Protein 3NPP (pdb70)

CATH classification: 2.40.50.480

Nearest PDB structures (foldseek):
  3npp-assembly1_B  TM=9.638E-01  e=2.764E-13  Bacillus subtilis
  2k5q-assembly1_A  TM=7.455E-01  e=1.028E-04  Bacillus cereus ATCC 14579
  4bts-assembly1_A1  TM=5.620E-01  e=1.387E+00  Tetrahymena thermophila
  4v5o-assembly2_B1  TM=5.868E-01  e=2.404E+00  Tetrahymena thermophila
  3npp-assembly1_B  TM=1.012E+00  e=2.201E-15  Bacillus subtilis

Solvent-accessible surface area: 10353 Å² total

Foldseek 3Di:
DDDDDPKDKKKWKFFQADAWDDDPPQKTWDWTWTATLVGHIDTDIDIDSHGDDHGWMKIFMAIPNHTDDIDTDDLPPRPSRNVVHD/DDDDPDWDKFKWKFFQADWFDDDPDQKTWDWTWTATLQGDIDTDIDMDNHTDDHGWMKTFIDTHNDGDDIDTDDLPPRPNRVVVSD

B-factor: mean 38.84, std 13.61, range [18.8, 87.92]

Organism: Bacillus subtilis (strain 168) (NCBI:txid224308)

Sequence (172 aa):
GRFNPFIHQQDVYVQIDRRDGRHLSPGGTEYTLDGYNASGKKEEVTFFAGKELRKNAYLKVKAKGKYVETWEEVKFEDPDSVQSKLKGRFNPFIHQQDVYVQIDRDGRHLSPGGTEYTLDGYNASGKKEEVVTFFAGKELRKNAYLKVKAKGKYVETWEEVKFEDPDDSVQSKLK

Radius of gyration: 20.42 Å; Cα contacts (8 Å, |Δi|>4): 408; chains: 2; bounding box: 41×39×56 Å

Structure (mmCIF, N/CA/C/O backbone):
data_3NPP
#
_entry.id   3NPP
#
_cell.length_a   91.535
_cell.length_b   91.535
_cell.length_c   59.130
_cell.angle_alpha   90.000
_cell.angle_beta   90.000
_cell.angle_gamma   120.000
#
_symmetry.space_group_name_H-M   'P 3 2 1'
#
loop_
_entity.id
_entity.type
_entity.pdbx_description
1 polymer 'Pfam DUF1093 family protein'
2 non-polymer GLYCEROL
3 non-polymer 'SULFATE ION'
4 water water
#
loop_
_atom_site.group_PDB
_atom_site.id
_atom_site.type_symbol
_atom_site.label_atom_id
_atom_site.label_alt_id
_atom_site.label_comp_id
_atom_site.label_asym_id
_atom_site.label_entity_id
_atom_site.label_seq_id
_atom_site.pdbx_PDB_ins_code
_atom_site.Cartn_x
_atom_site.Cartn_y
_atom_site.Cartn_z
_atom_site.occupancy
_atom_site.B_iso_or_equiv
_atom_site.auth_seq_id
_atom_site.auth_comp_id
_atom_site.auth_asym_id
_atom_site.auth_atom_id
_atom_site.pdbx_PDB_model_num
ATOM 1 N N . GLY A 1 1 ? 62.738 12.850 13.001 1.00 46.20 0 GLY A N 1
ATOM 2 C CA . GLY A 1 1 ? 62.358 13.215 11.610 1.00 43.91 0 GLY A CA 1
ATOM 3 C C . GLY A 1 1 ? 62.854 14.615 11.282 1.00 41.64 0 GLY A C 1
ATOM 4 O O . GLY A 1 1 ? 63.222 15.371 12.184 1.00 42.10 0 GLY A O 1
ATOM 5 N N . ARG A 1 2 ? 62.861 14.949 9.991 1.00 40.33 30 ARG A N 1
ATOM 6 C CA . ARG A 1 2 ? 63.309 16.263 9.501 1.00 38.53 30 ARG A CA 1
ATOM 7 C C . ARG A 1 2 ? 62.221 16.865 8.675 1.00 35.11 30 ARG A C 1
ATOM 8 O O . ARG A 1 2 ? 61.693 16.203 7.773 1.00 35.83 30 ARG A O 1
ATOM 13 N N . PHE A 1 3 ? 61.902 18.131 8.940 1.00 32.91 31 PHE A N 1
ATOM 14 C CA . PHE A 1 3 ? 60.819 18.824 8.240 1.00 30.41 31 PHE A CA 1
ATOM 15 C C . PHE A 1 3 ? 61.324 20.096 7.605 1.00 28.51 31 PHE A C 1
ATOM 16 O O . PHE A 1 3 ? 62.148 20.763 8.186 1.00 28.04 31 PHE A O 1
ATOM 24 N N . ASN A 1 4 ? 60.802 20.409 6.397 1.00 27.12 32 ASN A N 1
ATOM 25 C CA . ASN A 1 4 ? 61.252 21.546 5.589 1.00 26.42 32 ASN A CA 1
ATOM 26 C C . ASN A 1 4 ? 60.065 22.402 5.052 1.00 24.77 32 ASN A C 1
ATOM 27 O O . ASN A 1 4 ? 58.921 21.924 4.989 1.00 24.51 32 ASN A O 1
ATOM 32 N N . PRO A 1 5 ? 60.327 23.663 4.683 1.00 23.52 33 PRO A N 1
ATOM 33 C CA . PRO A 1 5 ? 59.287 24.513 4.143 1.00 22.68 33 PRO A CA 1
ATOM 34 C C . PRO A 1 5 ? 59.283 24.591 2.595 1.00 21.92 33 PRO A C 1
ATOM 35 O O . PRO A 1 5 ? 58.690 25.534 2.052 1.00 21.73 33 PRO A O 1
ATOM 39 N N . PHE A 1 6 ? 59.890 23.621 1.891 1.00 22.38 34 PHE A N 1
ATOM 40 C CA . PHE A 1 6 ? 60.107 23.750 0.414 1.00 22.53 34 PHE A CA 1
ATOM 41 C C . PHE A 1 6 ? 58.969 23.025 -0.294 1.00 22.54 34 PHE A C 1
ATOM 42 O O . PHE A 1 6 ? 59.093 21.867 -0.673 1.00 23.68 34 PHE A O 1
ATOM 50 N N . ILE A 1 7 ? 57.826 23.709 -0.403 1.00 22.14 35 ILE A N 1
ATOM 51 C CA . ILE A 1 7 ? 56.543 23.063 -0.773 1.00 21.60 35 ILE A CA 1
ATOM 52 C C . ILE A 1 7 ? 56.417 22.897 -2.301 1.00 21.32 35 ILE A C 1
ATOM 53 O O . ILE A 1 7 ? 56.381 23.869 -3.032 1.00 21.22 35 ILE A O 1
ATOM 58 N N . HIS A 1 8 ? 56.318 21.647 -2.750 1.00 21.08 36 HIS A N 1
ATOM 59 C CA . HIS A 1 8 ? 56.264 21.286 -4.156 1.00 21.30 36 HIS A CA 1
ATOM 60 C C . HIS A 1 8 ? 54.813 20.926 -4.478 1.00 20.87 36 HIS A C 1
ATOM 61 O O . HIS A 1 8 ? 54.303 19.960 -3.973 1.00 21.29 36 HIS A O 1
ATOM 68 N N . GLN A 1 9 ? 54.170 21.709 -5.325 1.00 21.67 37 GLN A N 1
ATOM 69 C CA . GLN A 1 9 ? 52.797 21.423 -5.757 1.00 21.46 37 GLN A CA 1
ATOM 70 C C . GLN A 1 9 ? 52.850 20.562 -7.018 1.00 22.29 37 GLN A C 1
ATOM 71 O O . GLN A 1 9 ? 53.627 20.844 -7.929 1.00 22.13 37 GLN A O 1
ATOM 77 N N . GLN A 1 10 ? 51.971 19.571 -7.095 1.00 22.33 38 GLN A N 1
ATOM 78 C CA . GLN A 1 10 ? 51.741 18.846 -8.350 1.00 23.67 38 GLN A CA 1
ATOM 79 C C . GLN A 1 10 ? 50.266 18.756 -8.625 1.00 22.93 38 GLN A C 1
ATOM 80 O O . GLN A 1 10 ? 49.476 18.902 -7.734 1.00 22.79 38 GLN A O 1
ATOM 86 N N . ASP A 1 11 ? 49.911 18.678 -9.894 1.00 23.52 39 ASP A N 1
ATOM 87 C CA . ASP A 1 11 ? 48.512 18.534 -10.325 1.00 23.08 39 ASP A CA 1
ATOM 88 C C . ASP A 1 11 ? 48.472 17.337 -11.209 1.00 22.90 39 ASP A C 1
ATOM 89 O O . ASP A 1 11 ? 49.147 17.326 -12.232 1.00 24.22 39 ASP A O 1
ATOM 94 N N . VAL A 1 12 ? 47.675 16.335 -10.829 1.00 21.76 40 VAL A N 1
ATOM 95 C CA . VAL A 1 12 ? 47.636 15.073 -11.537 1.00 21.86 40 VAL A CA 1
ATOM 96 C C . VAL A 1 12 ? 46.314 15.003 -12.306 1.00 21.51 40 VAL A C 1
ATOM 97 O O . VAL A 1 12 ? 45.249 15.119 -11.727 1.00 22.05 40 VAL A O 1
ATOM 101 N N . TYR A 1 13 ? 46.401 14.826 -13.606 1.00 22.85 41 TYR A N 1
ATOM 102 C CA . TYR A 1 13 ? 45.241 14.779 -14.495 1.00 22.57 41 TYR A CA 1
ATOM 103 C C . TYR A 1 13 ? 44.858 13.318 -14.752 1.00 23.58 41 TYR A C 1
ATOM 104 O O . TYR A 1 13 ? 45.730 12.478 -15.024 1.00 23.60 41 TYR A O 1
ATOM 113 N N . VAL A 1 14 ? 43.571 13.021 -14.622 1.00 23.07 42 VAL A N 1
ATOM 114 C CA . VAL A 1 14 ? 43.050 11.662 -14.741 1.00 24.11 42 VAL A CA 1
ATOM 115 C C . VAL A 1 14 ? 41.751 11.664 -15.532 1.00 24.77 42 VAL A C 1
ATOM 116 O O . VAL A 1 14 ? 41.081 12.722 -15.656 1.00 23.02 42 VAL A O 1
ATOM 120 N N . GLN A 1 15 ? 41.399 10.495 -16.069 1.00 25.50 43 GLN A N 1
ATOM 121 C CA . GLN A 1 15 ? 40.055 10.256 -16.561 1.00 26.92 43 GLN A CA 1
ATOM 122 C C . GLN A 1 15 ? 39.382 9.252 -15.655 1.00 26.88 43 GLN A C 1
ATOM 123 O O . GLN A 1 15 ? 39.995 8.255 -15.281 1.00 27.89 43 GLN A O 1
ATOM 129 N N . ILE A 1 16 ? 38.098 9.463 -15.366 1.00 27.98 44 ILE A N 1
ATOM 130 C CA . ILE A 1 16 ? 37.328 8.538 -14.536 1.00 29.40 44 ILE A CA 1
ATOM 131 C C . ILE A 1 16 ? 36.955 7.330 -15.428 1.00 32.54 44 ILE A C 1
ATOM 132 O O . ILE A 1 16 ? 35.850 7.257 -15.994 1.00 33.38 44 ILE A O 1
ATOM 137 N N . ASP A 1 17 ? 37.942 6.440 -15.598 1.00 33.85 45 ASP A N 1
ATOM 138 C CA . ASP A 1 17 ? 37.853 5.280 -16.468 1.00 36.34 45 ASP A CA 1
ATOM 139 C C . ASP A 1 17 ? 37.865 3.938 -15.713 1.00 37.90 45 ASP A C 1
ATOM 140 O O . ASP A 1 17 ? 38.046 2.887 -16.340 1.00 39.79 45 ASP A O 1
ATOM 145 N N . ARG A 1 18 ? 37.662 3.995 -14.395 1.00 37.25 46 ARG A N 1
ATOM 146 C CA A ARG A 1 18 ? 37.539 2.825 -13.535 0.50 39.04 46 ARG A CA 1
ATOM 147 C CA B ARG A 1 18 ? 37.530 2.824 -13.552 0.50 38.98 46 ARG A CA 1
ATOM 148 C C . ARG A 1 18 ? 36.363 3.080 -12.584 1.00 38.58 46 ARG A C 1
ATOM 149 O O . ARG A 1 18 ? 36.012 4.252 -12.294 1.00 36.91 46 ARG A O 1
ATOM 164 N N . ASP A 1 19 ? 35.753 2.003 -12.100 1.00 36.67 47 ASP A N 1
ATOM 165 C CA . ASP A 1 19 ? 34.766 2.100 -11.041 1.00 35.57 47 ASP A CA 1
ATOM 166 C C . ASP A 1 19 ? 35.401 2.679 -9.789 1.00 32.87 47 ASP A C 1
ATOM 167 O O . ASP A 1 19 ? 36.544 2.391 -9.468 1.00 32.04 47 ASP A O 1
ATOM 172 N N . GLY A 1 20 ? 34.628 3.484 -9.085 1.00 30.81 48 GLY A N 1
ATOM 173 C CA . GLY A 1 20 ? 34.969 3.897 -7.769 1.00 29.02 48 GLY A CA 1
ATOM 174 C C . GLY A 1 20 ? 34.635 2.805 -6.784 1.00 28.15 48 GLY A C 1
ATOM 175 O O . GLY A 1 20 ? 34.092 1.747 -7.146 1.00 28.27 48 GLY A O 1
ATOM 176 N N . ARG A 1 21 ? 34.948 3.084 -5.537 1.00 26.36 49 ARG A N 1
ATOM 177 C CA . ARG A 1 21 ? 34.568 2.243 -4.424 1.00 26.46 49 ARG A CA 1
ATOM 178 C C . ARG A 1 21 ? 34.009 3.131 -3.334 1.00 25.52 49 ARG A C 1
ATOM 179 O O . ARG A 1 21 ? 34.632 4.089 -2.969 1.00 24.09 49 ARG A O 1
ATOM 187 N N . HIS A 1 22 ? 32.821 2.788 -2.839 1.00 26.50 50 HIS A N 1
ATOM 188 C CA . HIS A 1 22 ? 32.175 3.525 -1.776 1.00 26.73 50 HIS A CA 1
ATOM 189 C C . HIS A 1 22 ? 33.034 3.547 -0.493 1.00 26.71 50 HIS A C 1
ATOM 190 O O . HIS A 1 22 ? 33.722 2.586 -0.173 1.00 27.03 50 HIS A O 1
ATOM 197 N N . LEU A 1 23 ? 33.014 4.678 0.187 1.00 27.43 51 LEU A N 1
ATOM 198 C CA . LEU A 1 23 ? 33.596 4.826 1.512 1.00 28.11 51 LEU A CA 1
ATOM 199 C C . LEU A 1 23 ? 32.585 5.560 2.377 1.00 28.14 51 LEU A C 1
ATOM 200 O O . LEU A 1 23 ? 32.417 6.783 2.245 1.00 28.19 51 LEU A O 1
ATOM 205 N N . SER A 1 24 ? 31.952 4.828 3.276 1.00 29.40 52 SER A N 1
ATOM 206 C CA . SER A 1 24 ? 30.994 5.401 4.196 1.00 30.75 52 SER A CA 1
ATOM 207 C C . SER A 1 24 ? 31.734 6.275 5.210 1.00 30.83 52 SER A C 1
ATOM 208 O O . SER A 1 24 ? 32.872 5.940 5.587 1.00 30.32 52 SER A O 1
ATOM 211 N N . PRO A 1 25 ? 31.143 7.436 5.602 1.00 32.31 53 PRO A N 1
ATOM 212 C CA . PRO A 1 25 ? 29.876 8.044 5.148 1.00 32.44 53 PRO A CA 1
ATOM 213 C C . PRO A 1 25 ? 30.043 8.936 3.911 1.00 31.38 53 PRO A C 1
ATOM 214 O O . PRO A 1 25 ? 30.891 9.788 3.900 1.00 31.70 53 PRO A O 1
ATOM 218 N N . GLY A 1 26 ? 29.261 8.684 2.860 1.00 31.19 54 GLY A N 1
ATOM 219 C CA . GLY A 1 26 ? 29.091 9.612 1.751 1.00 29.55 54 GLY A CA 1
ATOM 220 C C . GLY A 1 26 ? 30.256 9.819 0.800 1.00 28.63 54 GLY A C 1
ATOM 221 O O . GLY A 1 26 ? 30.256 10.790 0.060 1.00 28.80 54 GLY A O 1
ATOM 222 N N . GLY A 1 27 ? 31.248 8.923 0.816 1.00 27.86 55 GLY A N 1
ATOM 223 C CA . GLY A 1 27 ? 32.457 9.074 -0.009 1.00 26.26 55 GLY A CA 1
ATOM 224 C C . GLY A 1 27 ? 32.528 8.082 -1.155 1.00 25.94 55 GLY A C 1
ATOM 225 O O . GLY A 1 27 ? 31.943 6.981 -1.089 1.00 27.46 55 GLY A O 1
ATOM 226 N N . THR A 1 28 ? 33.279 8.447 -2.178 1.00 24.81 56 THR A N 1
ATOM 227 C CA . THR A 1 28 ? 33.618 7.555 -3.282 1.00 24.63 56 THR A CA 1
ATOM 228 C C . THR A 1 28 ? 35.129 7.679 -3.511 1.00 23.55 56 THR A C 1
ATOM 229 O O . THR A 1 28 ? 35.631 8.769 -3.720 1.00 23.24 56 THR A O 1
ATOM 233 N N . GLU A 1 29 ? 35.835 6.554 -3.428 1.00 22.95 57 GLU A N 1
ATOM 234 C CA . GLU A 1 29 ? 37.266 6.485 -3.646 1.00 22.55 57 GLU A CA 1
ATOM 235 C C . GLU A 1 29 ? 37.567 6.129 -5.110 1.00 22.98 57 GLU A C 1
ATOM 236 O O . GLU A 1 29 ? 36.880 5.293 -5.671 1.00 23.15 57 GLU A O 1
ATOM 242 N N . TYR A 1 30 ? 38.598 6.746 -5.697 1.00 22.47 58 TYR A N 1
ATOM 243 C CA . TYR A 1 30 ? 39.120 6.363 -7.020 1.00 23.69 58 TYR A CA 1
ATOM 244 C C . TYR A 1 30 ? 40.612 6.205 -6.889 1.00 23.66 58 TYR A C 1
ATOM 245 O O . TYR A 1 30 ? 41.233 7.002 -6.205 1.00 23.33 58 TYR A O 1
ATOM 254 N N . THR A 1 31 ? 41.170 5.153 -7.480 1.00 24.39 59 THR A N 1
ATOM 255 C CA . THR A 1 31 ? 42.623 5.005 -7.638 1.00 24.93 59 THR A CA 1
ATOM 256 C C . THR A 1 31 ? 42.890 4.850 -9.120 1.00 26.23 59 THR A C 1
ATOM 257 O O . THR A 1 31 ? 42.540 3.829 -9.702 1.00 26.31 59 THR A O 1
ATOM 261 N N . LEU A 1 32 ? 43.487 5.873 -9.727 1.00 26.85 60 LEU A N 1
ATOM 262 C CA . LEU A 1 32 ? 43.586 5.979 -11.162 1.00 28.33 60 LEU A CA 1
ATOM 263 C C . LEU A 1 32 ? 45.013 6.318 -11.557 1.00 29.89 60 LEU A C 1
ATOM 264 O O . LEU A 1 32 ? 45.729 6.957 -10.787 1.00 28.30 60 LEU A O 1
ATOM 269 N N . ASP A 1 33 ? 45.414 5.896 -12.771 1.00 31.68 61 ASP A N 1
ATOM 270 C CA . ASP A 1 33 ? 46.662 6.346 -13.363 1.00 33.25 61 ASP A CA 1
ATOM 271 C C . ASP A 1 33 ? 46.437 7.674 -14.007 1.00 32.45 61 ASP A C 1
ATOM 272 O O . ASP A 1 33 ? 45.404 7.891 -14.622 1.00 34.55 61 ASP A O 1
ATOM 277 N N . GLY A 1 34 ? 47.419 8.553 -13.905 1.00 31.52 62 GLY A N 1
ATOM 278 C CA . GLY A 1 34 ? 47.293 9.913 -14.428 1.00 31.04 62 GLY A CA 1
ATOM 279 C C . GLY A 1 34 ? 48.624 10.492 -14.808 1.00 30.16 62 GLY A C 1
ATOM 280 O O . GLY A 1 34 ? 49.619 9.777 -14.847 1.00 30.59 62 GLY A O 1
ATOM 281 N N . TYR A 1 35 ? 48.630 11.775 -15.142 1.00 28.23 63 TYR A N 1
ATOM 282 C CA . TYR A 1 35 ? 49.840 12.453 -15.563 1.00 28.74 63 TYR A CA 1
ATOM 283 C C . TYR A 1 35 ? 49.917 13.783 -14.865 1.00 27.98 63 TYR A C 1
ATOM 284 O O . TYR A 1 35 ? 48.894 14.472 -14.744 1.00 27.27 63 TYR A O 1
ATOM 293 N N . ASN A 1 36 ? 51.109 14.164 -14.396 1.00 27.54 64 ASN A N 1
ATOM 294 C CA . ASN A 1 36 ? 51.273 15.485 -13.792 1.00 26.90 64 ASN A CA 1
ATOM 295 C C . ASN A 1 36 ? 51.408 16.548 -14.874 1.00 26.83 64 ASN A C 1
ATOM 296 O O . ASN A 1 36 ? 51.276 16.215 -16.080 1.00 27.35 64 ASN A O 1
ATOM 301 N N . ALA A 1 37 ? 51.637 17.805 -14.479 1.00 26.11 65 ALA A N 1
ATOM 302 C CA . ALA A 1 37 ? 51.668 18.936 -15.423 1.00 27.17 65 ALA A CA 1
ATOM 303 C C . ALA A 1 37 ? 52.813 18.851 -16.414 1.00 29.22 65 ALA A C 1
ATOM 304 O O . ALA A 1 37 ? 52.698 19.372 -17.498 1.00 29.34 65 ALA A O 1
ATOM 306 N N . SER A 1 38 ? 53.921 18.206 -16.018 1.00 30.69 66 SER A N 1
ATOM 307 C CA . SER A 1 38 ? 55.033 17.929 -16.923 1.00 32.45 66 SER A CA 1
ATOM 308 C C . SER A 1 38 ? 54.914 16.572 -17.642 1.00 33.51 66 SER A C 1
ATOM 309 O O . SER A 1 38 ? 55.858 16.136 -18.250 1.00 34.84 66 SER A O 1
ATOM 312 N N . GLY A 1 39 ? 53.727 15.944 -17.630 1.00 33.25 67 GLY A N 1
ATOM 313 C CA . GLY A 1 39 ? 53.501 14.689 -18.347 1.00 33.80 67 GLY A CA 1
ATOM 314 C C . GLY A 1 39 ? 54.091 13.426 -17.731 1.00 34.39 67 GLY A C 1
ATOM 315 O O . GLY A 1 39 ? 54.136 12.399 -18.387 1.00 34.85 67 GLY A O 1
ATOM 316 N N . LYS A 1 40 ? 54.531 13.479 -16.477 1.00 33.77 68 LYS A N 1
ATOM 317 C CA . LYS A 1 40 ? 55.082 12.298 -15.820 1.00 34.90 68 LYS A CA 1
ATOM 318 C C . LYS A 1 40 ? 53.936 11.393 -15.369 1.00 33.76 68 LYS A C 1
ATOM 319 O O . LYS A 1 40 ? 52.964 11.882 -14.831 1.00 33.08 68 LYS A O 1
ATOM 325 N N . LYS A 1 41 ? 54.063 10.087 -15.565 1.00 34.35 69 LYS A N 1
ATOM 326 C CA . LYS A 1 41 ? 53.022 9.119 -15.134 1.00 34.42 69 LYS A CA 1
ATOM 327 C C . LYS A 1 41 ? 52.958 9.023 -13.599 1.00 32.39 69 LYS A C 1
ATOM 328 O O . LYS A 1 41 ? 54.000 9.017 -12.934 1.00 31.76 69 LYS A O 1
ATOM 334 N N . GLU A 1 42 ? 51.729 8.996 -13.061 1.00 30.88 70 GLU A N 1
ATOM 335 C CA . GLU A 1 42 ? 51.461 8.963 -11.604 1.00 30.14 70 GLU A CA 1
ATOM 336 C C . GLU A 1 42 ? 50.301 8.020 -11.281 1.00 30.13 70 GLU A C 1
ATOM 337 O O . GLU A 1 42 ? 49.470 7.766 -12.120 1.00 31.63 70 GLU A O 1
ATOM 343 N N . GLU A 1 43 ? 50.231 7.557 -10.050 1.00 30.69 71 GLU A N 1
ATOM 344 C CA . GLU A 1 43 ? 49.038 6.891 -9.524 1.00 30.44 71 GLU A CA 1
ATOM 345 C C . GLU A 1 43 ? 48.501 7.777 -8.441 1.00 27.97 71 GLU A C 1
ATOM 346 O O . GLU A 1 43 ? 49.246 8.203 -7.580 1.00 27.86 71 GLU A O 1
ATOM 352 N N . VAL A 1 44 ? 47.203 8.059 -8.479 1.00 26.25 72 VAL A N 1
ATOM 353 C CA . VAL A 1 44 ? 46.587 8.921 -7.489 1.00 25.37 72 VAL A CA 1
ATOM 354 C C . VAL A 1 44 ? 45.351 8.225 -6.890 1.00 25.46 72 VAL A C 1
ATOM 355 O O . VAL A 1 44 ? 44.542 7.673 -7.618 1.00 26.04 72 VAL A O 1
ATOM 359 N N . THR A 1 45 ? 45.273 8.219 -5.566 1.00 24.39 73 THR A N 1
ATOM 360 C CA . THR A 1 45 ? 44.112 7.824 -4.806 1.00 23.94 73 THR A CA 1
ATOM 361 C C . THR A 1 45 ? 43.498 9.082 -4.213 1.00 23.03 73 THR A C 1
ATOM 362 O O . THR A 1 45 ? 44.185 9.835 -3.563 1.00 23.92 73 THR A O 1
ATOM 366 N N . PHE A 1 46 ? 42.212 9.298 -4.453 1.00 21.50 74 PHE A N 1
ATOM 367 C CA . PHE A 1 46 ? 41.520 10.443 -3.959 1.00 20.95 74 PHE A CA 1
ATOM 368 C C . PHE A 1 46 ? 40.054 10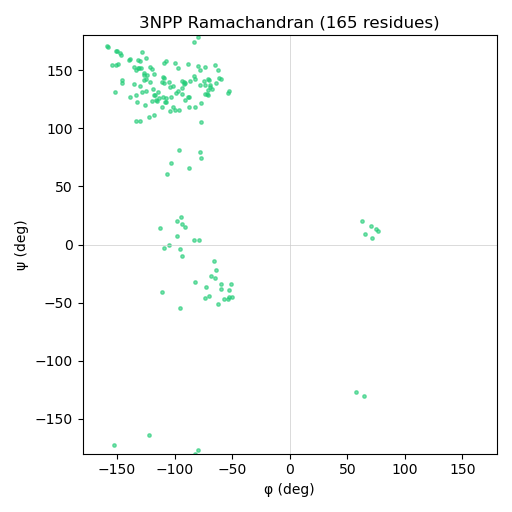.100 -3.718 1.00 21.91 74 PHE A C 1
ATOM 369 O O . PHE A 1 46 ? 39.559 9.048 -4.185 1.00 21.61 74 PHE A O 1
ATOM 377 N N . PHE A 1 47 ? 39.365 10.981 -2.998 1.00 21.99 75 PHE A N 1
ATOM 378 C CA . PHE A 1 47 ? 37.965 10.753 -2.605 1.00 23.16 75 PHE A CA 1
ATOM 379 C C . PHE A 1 47 ? 37.112 11.934 -3.036 1.00 23.39 75 PHE A C 1
ATOM 380 O O . PHE A 1 47 ? 37.565 13.067 -2.964 1.00 23.38 75 PHE A O 1
ATOM 388 N N . ALA A 1 48 ? 35.889 11.670 -3.490 1.00 23.32 76 ALA A N 1
ATOM 389 C CA . ALA A 1 48 ? 34.914 12.724 -3.752 1.00 23.72 76 ALA A CA 1
ATOM 390 C C . ALA A 1 48 ? 33.691 12.468 -2.894 1.00 24.71 76 ALA A C 1
ATOM 391 O O . ALA A 1 48 ? 33.395 11.326 -2.553 1.00 26.58 76 ALA A O 1
ATOM 393 N N . GLY A 1 49 ? 32.968 13.532 -2.555 1.00 25.71 77 GLY A N 1
ATOM 394 C CA . GLY A 1 49 ? 31.719 13.444 -1.794 1.00 26.23 77 GLY A CA 1
ATOM 395 C C . GLY A 1 49 ? 30.500 13.028 -2.593 1.00 28.56 77 GLY A C 1
ATOM 396 O O . GLY A 1 49 ? 29.386 13.053 -2.053 1.00 28.03 77 GLY A O 1
ATOM 397 N N . LYS A 1 50 ? 30.693 12.703 -3.897 1.00 29.39 78 LYS A N 1
ATOM 398 C CA . LYS A 1 50 ? 29.677 12.085 -4.730 1.00 31.60 78 LYS A CA 1
ATOM 399 C C . LYS A 1 50 ? 30.356 11.166 -5.751 1.00 31.70 78 LYS A C 1
ATOM 400 O O . LYS A 1 50 ? 31.592 11.251 -5.962 1.00 30.56 78 LYS A O 1
ATOM 406 N N . GLU A 1 51 ? 29.558 10.289 -6.374 1.00 32.23 79 GLU A N 1
ATOM 407 C CA . GLU A 1 51 ? 30.039 9.474 -7.488 1.00 33.10 79 GLU A CA 1
ATOM 408 C C . GLU A 1 51 ? 30.186 10.343 -8.713 1.00 32.22 79 GLU A C 1
ATOM 409 O O . GLU A 1 51 ? 29.276 11.059 -9.061 1.00 32.70 79 GLU A O 1
ATOM 415 N N . LEU A 1 52 ? 31.348 10.272 -9.342 1.00 31.41 80 LEU A N 1
ATOM 416 C CA . LEU A 1 52 ? 31.694 11.117 -10.457 1.00 31.10 80 LEU A CA 1
ATOM 417 C C . LEU A 1 52 ? 31.233 10.461 -11.764 1.00 32.17 80 LEU A C 1
ATOM 418 O O . LEU A 1 52 ? 31.107 9.235 -11.855 1.00 32.50 80 LEU A O 1
ATOM 423 N N . ARG A 1 53 ? 31.018 11.294 -12.772 1.00 32.70 81 ARG A N 1
ATOM 424 C CA . ARG A 1 53 ? 30.480 10.852 -14.065 1.00 34.65 81 ARG A CA 1
ATOM 425 C C . ARG A 1 53 ? 31.561 10.059 -14.799 1.00 34.11 81 ARG A C 1
ATOM 426 O O . ARG A 1 53 ? 32.705 10.488 -14.857 1.00 32.04 81 ARG A O 1
ATOM 430 N N . LYS A 1 54 ? 31.203 8.867 -15.283 1.00 36.01 82 LYS A N 1
ATOM 431 C CA . LYS A 1 54 ? 32.115 8.021 -16.092 1.00 36.79 82 LYS A CA 1
ATOM 432 C C . LYS A 1 54 ? 32.714 8.811 -17.293 1.00 35.63 82 LYS A C 1
ATOM 433 O O . LYS A 1 54 ? 32.011 9.569 -17.946 1.00 36.00 82 LYS A O 1
ATOM 436 N N . ASN A 1 55 ? 34.026 8.704 -17.469 1.00 33.74 83 ASN A N 1
ATOM 437 C CA . ASN A 1 55 ? 34.784 9.415 -18.507 1.00 33.61 83 ASN A CA 1
ATOM 438 C C . ASN A 1 55 ? 34.984 10.933 -18.354 1.00 31.55 83 ASN A C 1
ATOM 439 O O . ASN A 1 55 ? 35.619 11.539 -19.203 1.00 31.36 83 ASN A O 1
ATOM 444 N N . ALA A 1 56 ? 34.560 11.513 -17.235 1.00 29.25 84 ALA A N 1
ATOM 445 C CA . ALA A 1 56 ? 34.950 12.877 -16.877 1.00 28.23 84 ALA A CA 1
ATOM 446 C C . ALA A 1 56 ? 36.477 12.969 -16.689 1.00 27.38 84 ALA A C 1
ATOM 447 O O . ALA A 1 56 ? 37.139 11.968 -16.355 1.00 26.07 84 ALA A O 1
ATOM 449 N N . TYR A 1 57 ? 37.036 14.154 -16.971 1.00 26.73 85 TYR A N 1
ATOM 450 C CA . TYR A 1 57 ? 38.445 14.423 -16.697 1.00 25.30 85 TYR A CA 1
ATOM 451 C C . TYR A 1 57 ? 38.580 15.255 -15.415 1.00 23.89 85 TYR A C 1
ATOM 452 O O . TYR A 1 57 ? 37.813 16.233 -15.193 1.00 22.24 85 TYR A O 1
ATOM 461 N N . LEU A 1 58 ? 39.541 14.876 -14.581 1.00 23.26 86 LEU A N 1
ATOM 462 C CA . LEU A 1 58 ? 39.730 15.492 -13.270 1.00 23.50 86 LEU A CA 1
ATOM 463 C C . LEU A 1 58 ? 41.169 15.967 -13.132 1.00 23.12 86 LEU A C 1
ATOM 464 O O . LEU A 1 58 ? 42.081 15.341 -13.683 1.00 22.65 86 LEU A O 1
ATOM 469 N N . LYS A 1 59 ? 41.341 17.085 -12.428 1.00 21.93 87 LYS A N 1
ATOM 470 C CA . LYS A 1 59 ? 42.627 17.557 -11.947 1.00 22.61 87 LYS A CA 1
ATOM 471 C C . LYS A 1 59 ? 42.654 17.351 -10.396 1.00 21.79 87 LYS A C 1
ATOM 472 O O . LYS A 1 59 ? 41.817 17.899 -9.685 1.00 20.48 87 LYS A O 1
ATOM 478 N N . VAL A 1 60 ? 43.638 16.598 -9.901 1.00 21.78 88 VAL A N 1
ATOM 479 C CA . VAL A 1 60 ? 43.813 16.359 -8.464 1.00 21.84 88 VAL A CA 1
ATOM 480 C C . VAL A 1 60 ? 45.081 17.084 -8.014 1.00 22.07 88 VAL A C 1
ATOM 481 O O . VAL A 1 60 ? 46.177 16.753 -8.471 1.00 22.90 88 VAL A O 1
ATOM 485 N N . LYS A 1 61 ? 44.931 18.050 -7.101 1.00 21.72 89 LYS A N 1
ATOM 486 C CA . LYS A 1 61 ? 46.036 18.901 -6.670 1.00 20.99 89 LYS A CA 1
ATOM 487 C C . LYS A 1 61 ? 46.663 18.285 -5.432 1.00 21.43 89 LYS A C 1
ATOM 488 O O . LYS A 1 61 ? 45.940 17.874 -4.497 1.00 21.06 89 LYS A O 1
ATOM 494 N N . ALA A 1 62 ? 47.998 18.230 -5.424 1.00 21.24 90 ALA A N 1
ATOM 495 C CA . ALA A 1 62 ? 48.758 17.639 -4.361 1.00 21.85 90 ALA A CA 1
ATOM 496 C C . AL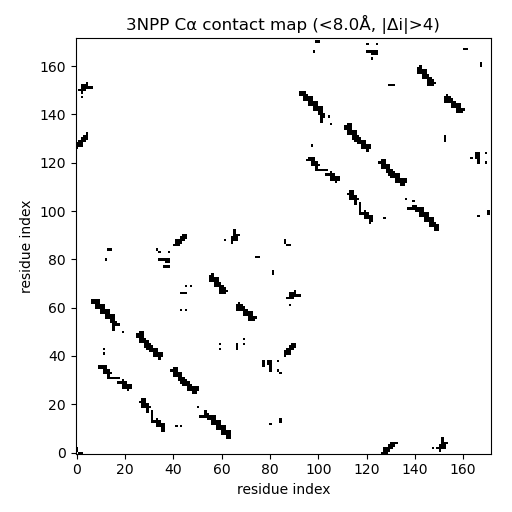A A 1 62 ? 49.824 18.600 -3.913 1.00 22.42 90 ALA A C 1
ATOM 497 O O . ALA A 1 62 ? 50.265 19.461 -4.679 1.00 21.71 90 ALA A O 1
ATOM 499 N N . LYS A 1 63 ? 50.194 18.488 -2.645 1.00 23.20 91 LYS A N 1
ATOM 500 C CA . LYS A 1 63 ? 51.384 19.143 -2.076 1.00 24.22 91 LYS A CA 1
ATOM 501 C C . LYS A 1 63 ? 52.252 18.022 -1.579 1.00 24.04 91 LYS A C 1
ATOM 502 O O . LYS A 1 63 ? 51.792 17.208 -0.765 1.00 24.94 91 LYS A O 1
ATOM 508 N N . GLY A 1 64 ? 53.487 17.962 -2.047 1.00 24.71 92 GLY A N 1
ATOM 509 C CA . GLY A 1 64 ? 54.326 16.775 -1.859 1.00 26.45 92 GLY A CA 1
ATOM 510 C C . GLY A 1 64 ? 53.595 15.571 -2.454 1.00 26.85 92 GLY A C 1
ATOM 511 O O . GLY A 1 64 ? 53.102 15.645 -3.592 1.00 26.83 92 GLY A O 1
ATOM 512 N N . LYS A 1 65 ? 53.436 14.517 -1.655 1.00 27.55 93 LYS A N 1
ATOM 513 C CA . LYS A 1 65 ? 52.677 13.333 -2.068 1.00 28.95 93 LYS A CA 1
ATOM 514 C C . LYS A 1 65 ? 51.224 13.312 -1.559 1.00 28.10 93 LYS A C 1
ATOM 515 O O . LYS A 1 65 ? 50.514 12.328 -1.806 1.00 28.54 93 LYS A O 1
ATOM 518 N N . TYR A 1 66 ? 50.765 14.416 -0.949 1.00 27.01 94 TYR A N 1
ATOM 519 C CA . TYR A 1 66 ? 49.465 14.484 -0.279 1.00 27.03 94 TYR A CA 1
ATOM 520 C C . TYR A 1 66 ? 48.461 15.199 -1.191 1.00 25.49 94 TYR A C 1
ATOM 521 O O . TYR A 1 66 ? 48.629 16.364 -1.504 1.00 24.30 94 TYR A O 1
ATOM 530 N N . VAL A 1 67 ? 47.414 14.483 -1.575 1.00 24.59 95 VAL A N 1
ATOM 531 C CA . VAL A 1 67 ? 46.302 15.013 -2.318 1.00 23.52 95 VAL A CA 1
ATOM 532 C C . VAL A 1 67 ? 45.430 15.933 -1.467 1.00 23.42 95 VAL A C 1
ATOM 533 O O . VAL A 1 67 ? 45.017 15.555 -0.382 1.00 22.19 95 VAL A O 1
ATOM 537 N N . GLU A 1 68 ? 45.089 17.108 -2.007 1.00 23.10 96 GLU A N 1
ATOM 538 C CA . GLU A 1 68 ? 44.27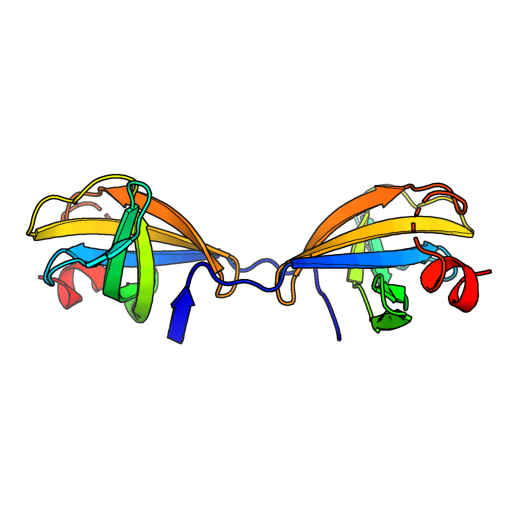4 18.095 -1.296 1.00 23.60 96 GLU A CA 1
ATOM 539 C C . GLU A 1 68 ? 42.894 18.309 -1.849 1.00 22.07 96 GLU A C 1
ATOM 540 O O . GLU A 1 68 ? 41.950 18.425 -1.075 1.00 21.06 96 GLU A O 1
ATOM 546 N N . THR A 1 69 ? 42.761 18.353 -3.181 1.00 21.34 97 THR A N 1
ATOM 547 C CA . THR A 1 69 ? 41.506 18.740 -3.831 1.00 21.50 97 THR A CA 1
ATOM 548 C C . THR A 1 69 ? 41.334 18.026 -5.175 1.00 20.95 97 THR A C 1
ATOM 549 O O . THR A 1 69 ? 42.316 17.593 -5.788 1.00 21.00 97 THR A O 1
ATOM 553 N N . TRP A 1 70 ? 40.080 17.894 -5.598 1.00 20.51 98 TRP A N 1
ATOM 554 C CA . TRP A 1 70 ? 39.727 17.445 -6.962 1.00 20.69 98 TRP A CA 1
ATOM 555 C C . TRP A 1 70 ? 38.930 18.537 -7.657 1.00 20.81 98 TRP A C 1
ATOM 556 O O . TRP A 1 70 ? 38.224 19.284 -6.999 1.00 20.33 98 TRP A O 1
ATOM 567 N N . GLU A 1 71 ? 39.030 18.595 -8.992 1.00 21.12 99 GLU A N 1
ATOM 568 C CA . GLU A 1 71 ? 38.307 19.575 -9.783 1.00 22.13 99 GLU A CA 1
ATOM 569 C C . GLU A 1 71 ? 38.076 18.976 -11.154 1.00 22.67 99 GLU A C 1
ATOM 570 O O . GLU A 1 71 ? 39.009 18.488 -11.760 1.00 22.47 99 GLU A O 1
ATOM 576 N N . GLU A 1 72 ? 36.845 19.031 -11.657 1.00 23.21 100 GLU A N 1
ATOM 577 C CA . GLU A 1 72 ? 36.603 18.554 -13.026 1.00 23.21 100 GLU A CA 1
ATOM 578 C C . GLU A 1 72 ? 37.188 19.583 -13.998 1.00 23.38 100 GLU A C 1
ATOM 579 O O . GLU A 1 72 ? 37.008 20.791 -13.797 1.00 23.86 100 GLU A O 1
ATOM 585 N N . VAL A 1 73 ? 37.860 19.085 -15.044 1.00 23.48 101 VAL A N 1
ATOM 586 C CA . VAL A 1 73 ? 38.350 19.903 -16.186 1.00 23.32 101 VAL A CA 1
ATOM 587 C C . VAL A 1 73 ? 37.888 19.287 -17.512 1.00 24.58 101 VAL A C 1
ATOM 588 O O . VAL A 1 73 ? 37.385 18.162 -17.535 1.00 26.47 101 VAL A O 1
ATOM 592 N N . LYS A 1 74 ? 37.989 20.047 -18.609 1.00 25.44 102 LYS A N 1
ATOM 593 C CA . LYS A 1 74 ? 37.702 19.514 -19.947 1.00 26.49 102 LYS A CA 1
ATOM 594 C C . LYS A 1 74 ? 38.991 19.113 -20.611 1.00 26.37 102 LYS A C 1
ATOM 595 O O . LYS A 1 74 ? 40.014 19.704 -20.349 1.00 25.92 102 LYS A O 1
ATOM 601 N N . PHE A 1 75 ? 38.915 18.125 -21.517 1.00 27.71 103 PHE A N 1
ATOM 602 C CA . PHE A 1 75 ? 40.080 17.543 -22.172 1.00 27.64 103 PHE A CA 1
ATOM 603 C C . PHE A 1 75 ? 40.934 18.618 -22.831 1.00 28.02 103 PHE A C 1
ATOM 604 O O . PHE A 1 75 ? 42.148 18.661 -22.651 1.00 28.38 103 PHE A O 1
ATOM 612 N N . GLU A 1 76 ? 40.281 19.511 -23.561 1.00 29.54 104 GLU A N 1
ATOM 613 C CA . GLU A 1 76 ? 40.972 20.531 -24.356 1.00 29.61 104 GLU A CA 1
ATOM 614 C C . GLU A 1 76 ? 41.756 21.584 -23.559 1.00 29.33 104 GLU A C 1
ATOM 615 O O . GLU A 1 76 ? 42.582 22.275 -24.145 1.00 29.96 104 GLU A O 1
ATOM 621 N N . ASP A 1 77 ? 41.529 21.675 -22.237 1.00 27.76 105 ASP A N 1
ATOM 622 C CA . ASP A 1 77 ? 42.234 22.605 -21.383 1.00 27.42 105 ASP A CA 1
ATOM 623 C C . ASP A 1 77 ? 43.316 21.961 -20.537 1.00 26.27 105 ASP A C 1
ATOM 624 O O . ASP A 1 77 ? 43.976 22.662 -19.812 1.00 25.43 105 ASP A O 1
ATOM 637 N N . PRO A 1 79 ? 47.024 20.090 -19.907 1.00 25.93 107 PRO A N 1
ATOM 638 C CA . PRO A 1 79 ? 48.327 20.232 -20.580 1.00 26.53 107 PRO A CA 1
ATOM 639 C C . PRO A 1 79 ? 48.465 19.389 -21.875 1.00 28.03 107 PRO A C 1
ATOM 640 O O . PRO A 1 79 ? 47.926 18.274 -21.945 1.00 27.31 107 PRO A O 1
ATOM 644 N N . ASP A 1 80 ? 49.183 19.920 -22.860 1.00 28.95 108 ASP A N 1
ATOM 645 C CA . ASP A 1 80 ? 49.257 19.292 -24.198 1.00 31.99 108 ASP A CA 1
ATOM 646 C C . ASP A 1 80 ? 49.757 17.864 -24.157 1.00 32.49 108 ASP A C 1
ATOM 647 O O . ASP A 1 80 ? 49.132 16.980 -24.758 1.00 32.20 108 ASP A O 1
ATOM 652 N N . SER A 1 81 ? 50.849 17.623 -23.423 1.00 33.47 109 SER A N 1
ATOM 653 C CA . SER A 1 81 ? 51.388 16.250 -23.289 1.00 35.25 109 SER A CA 1
ATOM 654 C C . SER A 1 81 ? 50.489 15.325 -22.486 1.00 34.19 109 SER A C 1
ATOM 655 O O . SER A 1 81 ? 50.486 14.123 -22.740 1.00 37.06 109 SER A O 1
ATOM 658 N N . VAL A 1 82 ? 49.699 15.873 -21.578 1.00 31.91 110 VAL A N 1
ATOM 659 C CA . VAL A 1 82 ? 48.685 15.098 -20.865 1.00 31.10 110 VAL A CA 1
ATOM 660 C C . VAL A 1 82 ? 47.546 14.702 -21.805 1.00 31.85 110 VAL A C 1
ATOM 661 O O . VAL A 1 82 ? 47.129 13.538 -21.802 1.00 31.68 110 VAL A O 1
ATOM 665 N N . GLN A 1 83 ? 47.072 15.645 -22.629 1.00 31.87 111 GLN A N 1
ATOM 666 C CA . GLN A 1 83 ? 46.079 15.320 -23.681 1.00 33.86 111 GLN A CA 1
ATOM 667 C C . GLN A 1 83 ? 46.532 14.142 -24.608 1.00 37.19 111 GLN A C 1
ATOM 668 O O . GLN A 1 83 ? 45.742 13.224 -24.874 1.00 36.75 111 GLN A O 1
ATOM 674 N N . SER A 1 84 ? 47.799 14.175 -25.052 1.00 39.27 112 SER A N 1
ATOM 675 C CA . SER A 1 84 ? 48.393 13.088 -25.874 1.00 42.98 112 SER A CA 1
ATOM 676 C C . SER A 1 84 ? 48.398 11.732 -25.201 1.00 43.80 112 SER A C 1
ATOM 677 O O . SER A 1 84 ? 48.190 10.719 -25.870 1.00 46.31 112 SER A O 1
ATOM 680 N N . LYS A 1 85 ? 48.663 11.717 -23.900 1.00 43.23 113 LYS A N 1
ATOM 681 C CA . LYS A 1 85 ? 48.718 10.472 -23.115 1.00 44.63 113 LYS A CA 1
ATOM 682 C C . LYS A 1 85 ? 47.354 9.950 -22.664 1.00 44.97 113 LYS A C 1
ATOM 683 O O . LYS A 1 85 ? 47.181 8.756 -22.538 1.00 45.39 113 LYS A O 1
ATOM 689 N N . LEU A 1 86 ? 46.400 10.848 -22.408 1.00 45.23 114 LEU A N 1
ATOM 690 C CA . LEU A 1 86 ? 45.033 10.470 -21.967 1.00 45.44 114 LEU A CA 1
ATOM 691 C C . LEU A 1 86 ? 43.978 10.316 -23.089 1.00 48.11 114 LEU A C 1
ATOM 692 O O . LEU A 1 86 ? 42.881 9.833 -22.808 1.00 49.43 114 LEU A O 1
ATOM 697 N N . LYS A 1 87 ? 44.282 10.719 -24.330 1.00 50.02 115 LYS A N 1
ATOM 698 C CA . LYS A 1 87 ? 43.317 10.590 -25.447 1.00 52.76 115 LYS A CA 1
ATOM 699 C C . LYS A 1 87 ? 42.874 9.144 -25.692 1.00 54.85 115 LYS A C 1
ATOM 700 O O . LYS A 1 87 ? 43.634 8.203 -25.446 1.00 55.67 115 LYS A O 1
ATOM 707 N N . GLY B 1 1 ? 55.148 8.350 -9.760 1.00 44.76 0 GLY B N 1
ATOM 708 C CA . GLY B 1 1 ? 54.967 8.332 -8.275 1.00 43.28 0 GLY B CA 1
ATOM 709 C C . GLY B 1 1 ? 53.530 8.165 -7.822 1.00 37.99 0 GLY B C 1
ATOM 710 O O . GLY B 1 1 ? 52.610 8.204 -8.625 1.00 33.95 0 GLY B O 1
ATOM 711 N N . ARG B 1 2 ? 53.353 8.026 -6.512 1.00 38.01 30 ARG B N 1
ATOM 712 C CA . ARG B 1 2 ? 52.059 7.693 -5.895 1.00 35.47 30 ARG B CA 1
ATOM 713 C C . ARG B 1 2 ? 51.608 8.794 -4.948 1.00 31.79 30 ARG B C 1
ATOM 714 O O . ARG B 1 2 ? 52.394 9.287 -4.144 1.00 33.42 30 ARG B O 1
ATOM 722 N N . PHE B 1 3 ? 50.343 9.175 -5.071 1.00 27.98 31 PHE B N 1
ATOM 723 C CA . PHE B 1 3 ? 49.738 10.242 -4.290 1.00 26.27 31 PHE B CA 1
ATOM 724 C C . PHE B 1 3 ? 48.523 9.675 -3.572 1.00 25.51 31 PHE B C 1
ATOM 725 O O . PHE B 1 3 ? 47.830 8.806 -4.105 1.00 25.46 31 PHE B O 1
ATOM 733 N N . ASN B 1 4 ? 48.264 10.169 -2.367 1.00 25.73 32 ASN B N 1
ATOM 734 C CA . ASN B 1 4 ? 47.070 9.785 -1.606 1.00 25.69 32 ASN B CA 1
ATOM 735 C C . ASN B 1 4 ? 46.730 10.850 -0.572 1.00 26.22 32 ASN B C 1
ATOM 736 O O . ASN B 1 4 ? 47.544 11.736 -0.346 1.00 26.41 32 ASN B O 1
ATOM 741 N N . PRO B 1 5 ? 45.539 10.765 0.074 1.00 28.12 33 PRO B N 1
ATOM 742 C CA . PRO B 1 5 ? 45.197 11.734 1.113 1.00 30.62 33 PRO B CA 1
ATOM 743 C C . PRO B 1 5 ? 45.535 11.271 2.557 1.00 32.09 33 PRO B C 1
ATOM 744 O O . PRO B 1 5 ? 44.981 11.804 3.488 1.00 35.46 33 PRO B O 1
ATOM 748 N N . PHE B 1 6 ? 46.485 10.342 2.725 1.00 31.35 34 PHE B N 1
ATOM 749 C CA . PHE B 1 6 ? 46.781 9.719 4.019 1.00 34.02 34 PHE B CA 1
ATOM 750 C C . PHE B 1 6 ? 48.108 10.228 4.625 1.00 36.55 34 PHE B C 1
ATOM 751 O O . PHE B 1 6 ? 49.032 9.448 4.930 1.00 39.70 34 PHE B O 1
ATOM 759 N N . ILE B 1 7 ? 48.174 11.518 4.876 1.00 38.84 35 ILE B N 1
ATOM 760 C CA . ILE B 1 7 ? 49.425 12.114 5.337 1.00 41.25 35 ILE B CA 1
ATOM 761 C C . ILE B 1 7 ? 49.521 12.159 6.848 1.00 42.84 35 ILE B C 1
ATOM 762 O O . ILE B 1 7 ? 48.523 12.393 7.557 1.00 45.10 35 ILE B O 1
ATOM 767 N N . HIS B 1 8 ? 50.723 11.862 7.335 1.00 43.60 36 HIS B N 1
ATOM 768 C CA . HIS B 1 8 ? 50.991 11.857 8.731 1.00 45.51 36 HIS B CA 1
ATOM 769 C C . HIS B 1 8 ? 51.135 13.317 9.180 1.00 47.63 36 HIS B C 1
ATOM 770 O O . HIS B 1 8 ? 52.119 13.981 8.844 1.00 48.44 36 HIS B O 1
ATOM 777 N N . GLN B 1 9 ? 50.103 13.810 9.869 1.00 49.32 37 GLN B N 1
ATOM 778 C CA . GLN B 1 9 ? 50.104 15.121 10.512 1.00 53.40 37 GLN B CA 1
ATOM 779 C C . GLN B 1 9 ? 50.586 14.974 11.956 1.00 56.68 37 GLN B C 1
ATOM 780 O O . GLN B 1 9 ? 50.201 14.036 12.616 1.00 55.81 37 GLN B O 1
ATOM 786 N N . GLN B 1 10 ? 51.430 15.904 12.428 1.00 45.48 38 GLN B N 1
ATOM 787 C CA . GLN B 1 10 ? 51.815 15.966 13.852 1.00 46.21 38 GLN B CA 1
ATOM 788 C C . GLN B 1 10 ? 52.238 17.350 14.311 1.00 43.08 38 GLN B C 1
ATOM 789 O O . GLN B 1 10 ? 52.687 18.165 13.516 1.00 41.18 38 GLN B O 1
ATOM 795 N N . ASP B 1 11 ? 52.083 17.602 15.613 1.00 43.78 39 ASP B N 1
ATOM 796 C CA . ASP B 1 11 ? 52.556 18.844 16.240 1.00 41.76 39 ASP B CA 1
ATOM 797 C C . ASP B 1 11 ? 53.987 18.628 16.668 1.00 40.57 39 ASP B C 1
ATOM 798 O O . ASP B 1 11 ? 54.267 17.671 17.384 1.00 43.22 39 ASP B O 1
ATOM 803 N N . VAL B 1 12 ? 54.882 19.524 16.257 1.00 38.13 40 VAL B N 1
ATOM 804 C CA . VAL B 1 12 ? 56.279 19.520 16.693 1.00 37.40 40 VAL B CA 1
ATOM 805 C C . VAL B 1 12 ? 56.550 20.793 17.477 1.00 36.55 40 VAL B C 1
ATOM 806 O O . VAL B 1 12 ? 56.329 21.894 16.974 1.00 36.15 40 VAL B O 1
ATOM 810 N N . TYR B 1 13 ? 57.037 20.629 18.699 1.00 37.84 41 TYR B N 1
ATOM 811 C CA . TYR B 1 13 ? 57.290 21.727 19.625 1.00 37.16 41 TYR B CA 1
ATOM 812 C C . TYR B 1 13 ? 58.759 22.092 19.605 1.00 36.92 41 TYR B C 1
ATOM 813 O O . TYR B 1 13 ? 59.607 21.200 19.703 1.00 37.49 41 TYR B O 1
ATOM 822 N N . VAL B 1 14 ? 59.057 23.394 19.450 1.00 35.73 42 VAL B N 1
ATOM 823 C CA . VAL B 1 14 ? 60.437 23.903 19.494 1.00 35.91 42 VAL B CA 1
ATOM 824 C C . VAL B 1 14 ? 60.542 25.099 20.442 1.00 36.61 42 VAL B C 1
ATOM 825 O O . VAL B 1 14 ? 59.543 25.761 20.761 1.00 35.39 42 VAL B O 1
ATOM 829 N N . GLN B 1 15 ? 61.752 25.350 20.913 1.00 38.26 43 GLN B N 1
ATOM 830 C CA . GLN B 1 15 ? 62.078 26.608 21.562 1.00 40.05 43 GLN B CA 1
ATOM 831 C C . GLN B 1 15 ? 63.004 27.373 20.637 1.00 40.39 43 GLN B C 1
ATOM 832 O O . GLN B 1 15 ? 63.904 26.768 20.038 1.00 41.09 43 GLN B O 1
ATOM 838 N N . ILE B 1 16 ? 62.864 28.707 20.611 1.00 41.57 44 ILE B N 1
ATOM 839 C CA . ILE B 1 16 ? 63.781 29.588 19.849 1.00 42.78 44 ILE B CA 1
ATOM 840 C C . ILE B 1 16 ? 65.097 29.725 20.656 1.00 46.18 44 ILE B C 1
ATOM 841 O O . ILE B 1 16 ? 65.360 30.745 21.308 1.00 47.26 44 ILE B O 1
ATOM 846 N N . ASP B 1 17 ? 65.884 28.642 20.610 1.00 47.99 45 ASP B N 1
ATOM 847 C CA . ASP B 1 17 ? 67.137 28.476 21.394 1.00 51.83 45 ASP B CA 1
ATOM 848 C C . ASP B 1 17 ? 68.399 28.535 20.512 1.00 53.18 45 ASP B C 1
ATOM 849 O O . ASP B 1 17 ? 69.506 28.388 21.023 1.00 56.34 45 ASP B O 1
ATOM 854 N N . ARG B 1 18 ? 68.219 28.660 19.195 1.00 51.97 46 ARG B N 1
ATOM 855 C CA . ARG B 1 18 ? 69.270 29.113 18.281 1.00 53.64 46 ARG B CA 1
ATOM 856 C C . ARG B 1 18 ? 68.797 30.422 17.620 1.00 51.84 46 ARG B C 1
ATOM 857 O O . ARG B 1 18 ? 67.592 30.603 17.391 1.00 49.46 46 ARG B O 1
ATOM 863 N N . ASP B 1 19 ? 69.740 31.325 17.326 1.00 52.37 47 ASP B N 1
ATOM 864 C CA . ASP B 1 19 ? 69.454 32.505 16.520 1.00 51.29 47 ASP B CA 1
ATOM 865 C C . ASP B 1 19 ? 69.296 32.042 15.071 1.00 48.43 47 ASP B C 1
ATOM 866 O O . ASP B 1 19 ? 69.862 30.993 14.659 1.00 48.88 47 ASP B O 1
ATOM 871 N N . GLY B 1 20 ? 68.519 32.792 14.304 1.00 44.51 48 GLY B N 1
ATOM 872 C CA . GLY B 1 20 ? 68.297 32.448 12.911 1.00 41.48 48 GLY B CA 1
ATOM 873 C C . GLY B 1 20 ? 69.428 32.937 12.043 1.00 41.66 48 GLY B C 1
ATOM 874 O O . GLY B 1 20 ? 70.348 33.571 12.509 1.00 44.76 48 GLY B O 1
ATOM 875 N N . ARG B 1 21 ? 69.311 32.670 10.768 1.00 38.64 49 ARG B N 1
ATOM 876 C CA . ARG B 1 21 ? 70.243 33.134 9.777 1.00 39.51 49 ARG B CA 1
ATOM 877 C C . ARG B 1 21 ? 69.472 34.094 8.874 1.00 38.20 49 ARG B C 1
ATOM 878 O O . ARG B 1 21 ? 68.413 33.741 8.379 1.00 34.08 49 ARG B O 1
ATOM 886 N N . HIS B 1 22 ? 69.950 35.328 8.738 1.00 40.78 50 HIS B N 1
ATOM 887 C CA . HIS B 1 22 ? 69.232 36.314 7.953 1.00 41.57 50 HIS B CA 1
ATOM 888 C C . HIS B 1 22 ? 69.314 35.995 6.458 1.00 40.68 50 HIS B C 1
ATOM 889 O O . HIS B 1 22 ? 70.392 35.736 5.953 1.00 42.07 50 HIS B O 1
ATOM 896 N N . LEU B 1 23 ? 68.154 35.965 5.795 1.00 38.94 51 LEU B N 1
ATOM 897 C CA . LEU B 1 23 ? 68.045 35.861 4.341 1.00 38.99 51 LEU B CA 1
ATOM 898 C C . LEU B 1 23 ? 67.369 37.130 3.831 1.00 40.76 51 LEU B C 1
ATOM 899 O O . LEU B 1 23 ? 66.305 37.531 4.328 1.00 41.36 51 LEU B O 1
ATOM 904 N N . SER B 1 24 ? 67.972 37.762 2.852 1.00 43.38 52 SER B N 1
ATOM 905 C CA . SER B 1 24 ? 67.459 39.005 2.334 1.00 45.96 52 SER B CA 1
ATOM 906 C C . SER B 1 24 ? 66.416 38.696 1.231 1.00 43.84 52 SER B C 1
ATOM 907 O O . SER B 1 24 ? 66.630 37.760 0.418 1.00 42.73 52 SER B O 1
ATOM 910 N N . PRO B 1 25 ? 65.294 39.476 1.168 1.00 44.71 53 PRO B N 1
ATOM 911 C CA . PRO B 1 25 ? 64.871 40.658 1.999 1.00 46.92 53 PRO B CA 1
ATOM 912 C C . PRO B 1 25 ? 63.969 40.324 3.197 1.00 45.26 53 PRO B C 1
ATOM 913 O O . PRO B 1 25 ? 62.991 39.591 3.047 1.00 43.98 53 PRO B O 1
ATOM 917 N N . GLY B 1 26 ? 64.332 40.823 4.385 1.00 46.31 54 GLY B N 1
ATOM 918 C CA . GLY B 1 26 ? 63.505 40.710 5.589 1.00 44.58 54 GLY B CA 1
ATOM 919 C C . GLY B 1 26 ? 63.207 39.319 6.116 1.00 40.72 54 GLY B C 1
ATOM 920 O O . GLY B 1 26 ? 62.283 39.160 6.891 1.00 40.96 54 GLY B O 1
ATOM 921 N N . GLY B 1 27 ? 64.009 38.326 5.735 1.00 37.70 55 GLY B N 1
ATOM 922 C CA . GLY B 1 27 ? 63.777 36.943 6.100 1.00 34.02 55 GLY B CA 1
ATOM 923 C C . GLY B 1 27 ? 64.747 36.419 7.132 1.00 34.15 55 GLY B C 1
ATOM 924 O O . GLY B 1 27 ? 65.844 36.955 7.302 1.00 37.44 55 GLY B O 1
ATOM 925 N N . THR B 1 28 ? 64.335 35.377 7.825 1.00 31.92 56 THR B N 1
ATOM 926 C CA . THR B 1 28 ? 65.169 34.672 8.789 1.00 31.99 56 THR B CA 1
ATOM 927 C C . THR B 1 28 ? 64.914 33.180 8.594 1.00 29.85 56 THR B C 1
ATOM 928 O O . THR B 1 28 ? 63.753 32.766 8.546 1.00 29.17 56 THR B O 1
ATOM 932 N N . G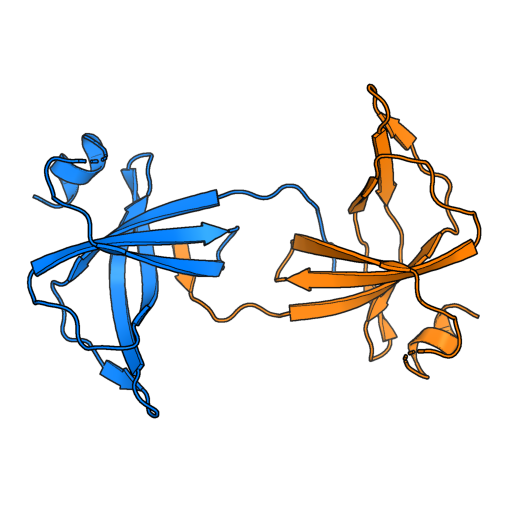LU B 1 29 ? 65.975 32.393 8.397 1.00 29.56 57 GLU B N 1
ATOM 933 C CA . GLU B 1 29 ? 65.894 30.909 8.434 1.00 28.47 57 GLU B CA 1
ATOM 934 C C . GLU B 1 29 ? 66.174 30.399 9.846 1.00 29.52 57 GLU B C 1
ATOM 935 O O . GLU B 1 29 ? 67.238 30.692 10.414 1.00 31.22 57 GLU B O 1
ATOM 941 N N . TYR B 1 30 ? 65.225 29.617 10.392 1.00 28.89 58 TYR B N 1
ATOM 942 C CA . TYR B 1 30 ? 65.404 28.842 11.634 1.00 29.73 58 TYR B CA 1
ATOM 943 C C . TYR B 1 30 ? 65.444 27.349 11.294 1.00 29.80 58 TYR B C 1
ATOM 944 O O . TYR B 1 30 ? 64.591 26.884 10.571 1.00 28.48 58 TYR B O 1
ATOM 953 N N . THR B 1 31 ? 66.483 26.662 11.747 1.00 31.37 59 THR B N 1
ATOM 954 C CA . THR B 1 31 ? 66.538 25.224 11.833 1.00 32.17 59 THR B CA 1
ATOM 955 C C . THR B 1 31 ? 66.700 24.907 13.305 1.00 34.43 59 THR B C 1
ATOM 956 O O . THR B 1 31 ? 67.751 25.209 13.878 1.00 36.79 59 THR B O 1
ATOM 960 N N . LEU B 1 32 ? 65.661 24.324 13.912 1.00 34.15 60 LEU B N 1
ATOM 961 C CA . LEU B 1 32 ? 65.596 24.100 15.369 1.00 36.27 60 LEU B CA 1
ATOM 962 C C . LEU B 1 32 ? 65.306 22.628 15.634 1.00 38.17 60 LEU B C 1
ATOM 963 O O . LEU B 1 32 ? 64.591 21.982 14.857 1.00 36.00 60 LEU B O 1
ATOM 968 N N . ASP B 1 33 ? 65.836 22.117 16.743 1.00 41.82 61 ASP B N 1
ATOM 969 C CA . ASP B 1 33 ? 65.635 20.730 17.145 1.00 44.90 61 ASP B CA 1
ATOM 970 C C . ASP B 1 33 ? 64.560 20.717 18.184 1.00 45.45 61 ASP B C 1
ATOM 971 O O . ASP B 1 33 ? 64.743 21.267 19.268 1.00 48.37 61 ASP B O 1
ATOM 976 N N . GLY B 1 34 ? 63.444 20.081 17.853 1.00 45.30 62 GLY B N 1
ATOM 977 C CA . GLY B 1 34 ? 62.270 20.038 18.686 1.00 45.81 62 GLY B CA 1
ATOM 978 C C . GLY B 1 34 ? 61.836 18.634 19.033 1.00 47.62 62 GLY B C 1
ATOM 979 O O . GLY B 1 34 ? 62.617 17.672 18.905 1.00 49.40 62 GLY B O 1
ATOM 980 N N . TYR B 1 35 ? 60.586 18.532 19.509 1.00 47.62 63 TYR B N 1
ATOM 981 C CA . TYR B 1 35 ? 59.999 17.271 20.019 1.00 49.57 63 TYR B CA 1
ATOM 982 C C . TYR B 1 35 ? 58.512 17.208 19.706 1.00 49.18 63 TYR B C 1
ATOM 983 O O . TYR B 1 35 ? 57.823 18.212 19.853 1.00 48.14 63 TYR B O 1
ATOM 992 N N . ASN B 1 36 ? 58.013 16.033 19.295 1.00 50.81 64 ASN B N 1
ATOM 993 C CA . ASN B 1 36 ? 56.555 15.829 19.122 1.00 51.00 64 ASN B CA 1
ATOM 994 C C . ASN B 1 36 ? 55.898 15.484 20.443 1.00 53.73 64 ASN B C 1
ATOM 995 O O . ASN B 1 36 ? 56.600 15.298 21.438 1.00 55.12 64 ASN B O 1
ATOM 1000 N N . ALA B 1 37 ? 54.564 15.381 20.450 1.00 55.67 65 ALA B N 1
ATOM 1001 C CA . ALA B 1 37 ? 53.781 15.145 21.695 1.00 58.36 65 ALA B CA 1
ATOM 1002 C C . ALA B 1 37 ? 54.258 13.972 22.540 1.00 61.62 65 ALA B C 1
ATOM 1003 O O . ALA B 1 37 ? 54.192 14.045 23.758 1.00 63.60 65 ALA B O 1
ATOM 1005 N N . SER B 1 38 ? 54.764 12.911 21.895 1.00 63.76 66 SER B N 1
ATOM 1006 C CA . SER B 1 38 ? 55.349 11.753 22.618 1.00 67.17 66 SER B CA 1
ATOM 1007 C C . SER B 1 38 ? 56.897 11.827 22.824 1.00 66.74 66 SER B C 1
ATOM 1008 O O . SER B 1 38 ? 57.532 10.804 23.083 1.00 69.60 66 SER B O 1
ATOM 1011 N N . GLY B 1 39 ? 57.494 13.019 22.675 1.00 63.62 67 GLY B N 1
ATOM 1012 C CA . GLY B 1 39 ? 58.921 13.237 22.986 1.00 63.12 67 GLY B CA 1
ATOM 1013 C C . GLY B 1 39 ? 59.989 12.727 21.997 1.00 63.05 67 GLY B C 1
ATOM 1014 O O . GLY B 1 39 ? 61.176 12.699 22.355 1.00 64.01 67 GLY B O 1
ATOM 1015 N N . LYS B 1 40 ? 59.592 12.323 20.778 1.00 61.92 68 LYS B N 1
ATOM 1016 C CA . LYS B 1 40 ? 60.560 11.887 19.740 1.00 61.73 68 LYS B CA 1
ATOM 1017 C C . LYS B 1 40 ? 61.275 13.134 19.177 1.00 57.81 68 LYS B C 1
ATOM 1018 O O . LYS B 1 40 ? 60.638 14.160 18.997 1.00 55.01 68 LYS B O 1
ATOM 1021 N N . LYS B 1 41 ? 62.584 13.033 18.905 1.00 58.05 69 LYS B N 1
ATOM 1022 C CA . LYS B 1 41 ? 63.381 14.170 18.371 1.00 55.04 69 LYS B CA 1
ATOM 1023 C C . LYS B 1 41 ? 62.973 14.505 16.936 1.00 51.66 69 LYS B C 1
ATOM 1024 O O . LYS B 1 41 ? 62.794 13.601 16.120 1.00 52.22 69 LYS B O 1
ATOM 1028 N N . GLU B 1 42 ? 62.815 15.805 16.667 1.00 47.49 70 GLU B N 1
ATOM 1029 C CA . GLU B 1 42 ? 62.509 16.333 15.343 1.00 45.22 70 GLU B CA 1
ATOM 1030 C C . GLU B 1 42 ? 63.437 17.518 15.055 1.00 43.29 70 GLU B C 1
ATOM 1031 O O . GLU B 1 42 ? 63.912 18.173 16.002 1.00 42.71 70 GLU B O 1
ATOM 1037 N N . GLU B 1 43 ? 63.746 17.716 13.770 1.00 41.11 71 GLU B N 1
ATOM 1038 C CA . GLU B 1 43 ? 64.365 18.928 13.246 1.00 39.93 71 GLU B CA 1
ATOM 1039 C C . GLU B 1 43 ? 63.342 19.627 12.317 1.00 36.45 71 GLU B C 1
ATOM 1040 O O . GLU B 1 43 ? 62.853 19.011 11.380 1.00 35.89 71 GLU B O 1
ATOM 1046 N N . VAL B 1 44 ? 63.072 20.909 12.576 1.00 34.12 72 VAL B N 1
ATOM 1047 C CA A VAL B 1 44 ? 62.174 21.730 11.740 0.50 32.20 72 VAL B CA 1
ATOM 1048 C CA B VAL B 1 44 ? 62.181 21.711 11.721 0.50 32.03 72 VAL B CA 1
ATOM 1049 C C . VAL B 1 44 ? 62.977 22.879 11.138 1.00 31.04 72 VAL B C 1
ATOM 1050 O O . VAL B 1 44 ? 63.771 23.502 11.833 1.00 30.57 72 VAL B O 1
ATOM 1057 N N . THR B 1 45 ? 62.795 23.124 9.835 1.00 29.22 73 THR B N 1
ATOM 1058 C CA . THR B 1 45 ? 63.362 24.287 9.165 1.00 28.06 73 THR B CA 1
ATOM 1059 C C . THR B 1 45 ? 62.189 25.100 8.647 1.00 26.72 73 THR B C 1
ATOM 1060 O O . THR B 1 45 ? 61.302 24.562 7.968 1.00 26.01 73 THR B O 1
ATOM 1064 N N . PHE B 1 46 ? 62.180 26.387 8.958 1.00 26.42 74 PHE B N 1
ATOM 1065 C CA . PHE B 1 46 ? 61.144 27.295 8.440 1.00 25.76 74 PHE B CA 1
ATOM 1066 C C . PHE B 1 46 ? 61.705 28.710 8.325 1.00 25.99 74 PHE B C 1
ATOM 1067 O O . PHE B 1 46 ? 62.807 28.991 8.821 1.00 25.80 74 PHE B O 1
ATOM 1075 N N . PHE B 1 47 ? 60.960 29.549 7.613 1.00 25.96 75 PHE B N 1
ATOM 1076 C CA . PHE B 1 47 ? 61.296 30.933 7.365 1.00 27.95 75 PHE B CA 1
ATOM 1077 C C . PHE B 1 47 ? 60.355 31.824 8.143 1.00 28.84 75 PHE B C 1
ATOM 1078 O O . PHE B 1 47 ? 59.172 31.520 8.233 1.00 29.43 75 PHE B O 1
ATOM 1086 N N . ALA B 1 48 ? 60.880 32.930 8.659 1.00 29.57 76 ALA B N 1
ATOM 1087 C CA . ALA B 1 48 ? 60.091 33.974 9.281 1.00 31.53 76 ALA B CA 1
ATOM 1088 C C . ALA B 1 48 ? 60.380 35.299 8.608 1.00 33.69 76 ALA B C 1
ATOM 1089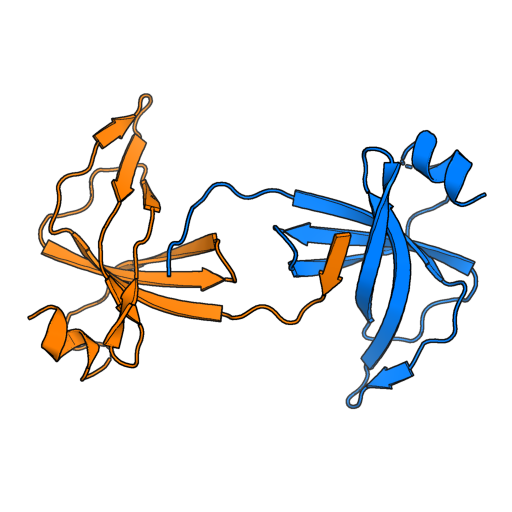 O O . ALA B 1 48 ? 61.371 35.426 7.870 1.00 33.92 76 ALA B O 1
ATOM 1091 N N . GLY B 1 49 ? 59.464 36.252 8.792 1.00 36.17 77 GLY B N 1
ATOM 1092 C CA . GLY B 1 49 ? 59.581 37.620 8.246 1.00 38.94 77 GLY B CA 1
ATOM 1093 C C . GLY B 1 49 ? 59.947 38.667 9.300 1.00 42.82 77 GLY B C 1
ATOM 1094 O O . GLY B 1 49 ? 60.030 39.838 9.000 1.00 45.79 77 GLY B O 1
ATOM 1095 N N . LYS B 1 50 ? 60.107 38.238 10.550 1.00 43.60 78 LYS B N 1
ATOM 1096 C CA . LYS B 1 50 ? 60.702 39.053 11.604 1.00 47.15 78 LYS B CA 1
ATOM 1097 C C . LYS B 1 50 ? 61.450 38.053 12.446 1.00 45.61 78 LYS B C 1
ATOM 1098 O O . LYS B 1 50 ? 60.959 36.947 12.619 1.00 42.99 78 LYS B O 1
ATOM 1102 N N . GLU B 1 51 ? 62.636 38.416 12.952 1.00 47.83 79 GLU B N 1
ATOM 1103 C CA . GLU B 1 51 ? 63.295 37.593 13.989 1.00 47.77 79 GLU B CA 1
ATOM 1104 C C . GLU B 1 51 ? 62.342 37.346 15.176 1.00 47.17 79 GLU B C 1
ATOM 1105 O O . GLU B 1 51 ? 61.694 38.266 15.646 1.00 48.55 79 GLU B O 1
ATOM 1111 N N . LEU B 1 52 ? 62.225 36.085 15.578 1.00 45.08 80 LEU B N 1
ATOM 1112 C CA . LEU B 1 52 ? 61.378 35.687 16.692 1.00 45.73 80 LEU B CA 1
ATOM 1113 C C . LEU B 1 52 ? 62.072 35.961 18.036 1.00 47.86 80 LEU B C 1
ATOM 1114 O O . LEU B 1 52 ? 63.312 35.993 18.119 1.00 49.47 80 LEU B O 1
ATOM 1119 N N . ARG B 1 53 ? 61.269 36.169 19.077 1.00 49.02 81 ARG B N 1
ATOM 1120 C CA . ARG B 1 53 ? 61.786 36.475 20.420 1.00 51.01 81 ARG B CA 1
ATOM 1121 C C . ARG B 1 53 ? 62.526 35.256 20.998 1.00 50.35 81 ARG B C 1
ATOM 1122 O O . ARG B 1 53 ? 62.040 34.120 20.877 1.00 48.04 81 ARG B O 1
ATOM 1124 N N . LYS B 1 54 ? 63.718 35.496 21.566 1.00 52.51 82 LYS B N 1
ATOM 1125 C CA . LYS B 1 54 ? 64.601 34.420 22.052 1.00 53.04 82 LYS B CA 1
ATOM 1126 C C . LYS B 1 54 ? 63.922 33.663 23.211 1.00 52.20 82 LYS B C 1
ATOM 1127 O O . LYS B 1 54 ? 63.214 34.263 24.017 1.00 53.53 82 LYS B O 1
ATOM 1132 N N . ASN B 1 55 ? 64.059 32.334 23.198 1.00 50.03 83 ASN B N 1
ATOM 1133 C CA . ASN B 1 55 ? 63.428 31.422 24.166 1.00 49.40 83 ASN B CA 1
ATOM 1134 C C . ASN B 1 55 ? 61.888 31.318 24.181 1.00 47.31 83 ASN B C 1
ATOM 1135 O O . ASN B 1 55 ? 61.340 30.628 25.051 1.00 48.52 83 ASN B O 1
ATOM 1140 N N . ALA B 1 56 ? 61.208 31.916 23.193 1.00 45.40 84 ALA B N 1
ATOM 1141 C CA . ALA B 1 56 ? 59.803 31.638 22.929 1.00 43.80 84 ALA B CA 1
ATOM 1142 C C . ALA B 1 56 ? 59.654 30.179 22.491 1.00 41.83 84 ALA B C 1
ATOM 1143 O O . ALA B 1 56 ? 60.595 29.595 21.945 1.00 41.70 84 ALA B O 1
ATOM 1145 N N . TYR B 1 57 ? 58.466 29.628 22.709 1.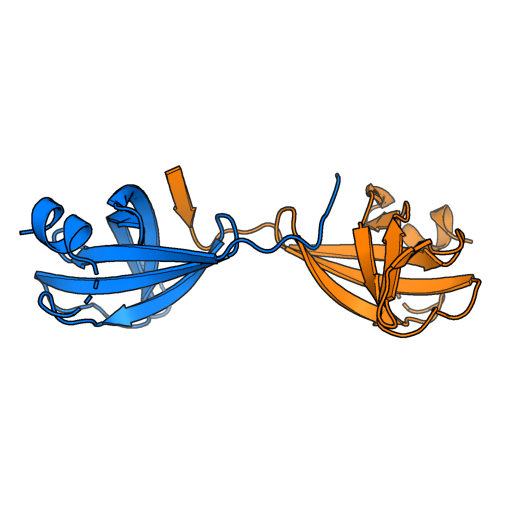00 40.75 85 TYR B N 1
ATOM 1146 C CA . TYR B 1 57 ? 58.136 28.264 22.327 1.00 39.23 85 TYR B CA 1
ATOM 1147 C C . TYR B 1 57 ? 57.155 28.300 21.164 1.00 37.97 85 TYR B C 1
ATOM 1148 O O . TYR B 1 57 ? 56.250 29.125 21.150 1.00 38.70 85 TYR B O 1
ATOM 1157 N N . LEU B 1 58 ? 57.350 27.423 20.187 1.00 36.46 86 LEU B N 1
ATOM 1158 C CA . LEU B 1 58 ? 56.445 27.317 19.052 1.00 35.99 86 LEU B CA 1
ATOM 1159 C C . LEU B 1 58 ? 55.870 25.916 18.963 1.00 36.14 86 LEU B C 1
ATOM 1160 O O . LEU B 1 58 ? 56.577 24.938 19.199 1.00 36.13 86 LEU B O 1
ATOM 1165 N N . LYS B 1 59 ? 54.582 25.840 18.641 1.00 36.82 87 LYS B N 1
ATOM 1166 C CA . LYS B 1 59 ? 53.952 24.632 18.158 1.00 37.80 87 LYS B CA 1
ATOM 1167 C C . LYS B 1 59 ? 53.951 24.724 16.628 1.00 36.67 87 LYS B C 1
ATOM 1168 O O . LYS B 1 59 ? 53.331 25.633 16.095 1.00 36.53 87 LYS B O 1
ATOM 1174 N N . VAL B 1 60 ? 54.676 23.813 15.959 1.00 35.69 88 VAL B N 1
ATOM 1175 C CA . VAL B 1 60 ? 54.761 23.737 14.481 1.00 35.11 88 VAL B CA 1
ATOM 1176 C C . VAL B 1 60 ? 53.882 22.577 14.001 1.00 36.65 88 VAL B C 1
ATOM 1177 O O . VAL B 1 60 ? 54.030 21.472 14.492 1.00 37.24 88 VAL B O 1
ATOM 1181 N N . LYS B 1 61 ? 52.965 22.823 13.057 1.00 37.11 89 LYS B N 1
ATOM 1182 C CA . LYS B 1 61 ? 52.190 21.730 12.467 1.00 39.26 89 LYS B CA 1
ATOM 1183 C C . LYS B 1 61 ? 52.966 21.175 11.287 1.00 37.73 89 LYS B C 1
ATOM 1184 O O . LYS B 1 61 ? 53.214 21.891 10.346 1.00 36.60 89 LYS B O 1
ATOM 1190 N N . ALA B 1 62 ? 53.338 19.899 11.373 1.00 38.73 90 ALA B N 1
ATOM 1191 C CA . ALA B 1 62 ? 54.063 19.189 10.342 1.00 38.15 90 ALA B CA 1
ATOM 1192 C C . ALA B 1 62 ? 53.085 18.274 9.631 1.00 40.75 90 ALA B C 1
ATOM 1193 O O . ALA B 1 62 ? 52.306 17.603 10.278 1.00 42.88 90 ALA B O 1
ATOM 1195 N N . LYS B 1 63 ? 53.148 18.260 8.300 1.00 40.38 91 LYS B N 1
ATOM 1196 C CA . LYS B 1 63 ? 52.280 17.467 7.447 1.00 42.62 91 LYS B CA 1
ATOM 1197 C C . LYS B 1 63 ? 53.276 16.744 6.504 1.00 42.00 91 LYS B C 1
ATOM 1198 O O . LYS B 1 63 ? 53.912 17.377 5.632 1.00 38.64 91 LYS B O 1
ATOM 1204 N N . GLY B 1 64 ? 53.459 15.440 6.734 1.00 43.99 92 GLY B N 1
ATOM 1205 C CA . GLY B 1 64 ? 54.460 14.642 6.028 1.00 44.54 92 GLY B CA 1
ATOM 1206 C C . GLY B 1 64 ? 55.839 15.156 6.386 1.00 42.75 92 GLY B C 1
ATOM 1207 O O . GLY B 1 64 ? 56.092 15.450 7.533 1.00 43.86 92 GLY B O 1
ATOM 1208 N N . LYS B 1 65 ? 56.670 15.405 5.379 1.00 42.25 93 LYS B N 1
ATOM 1209 C CA . LYS B 1 65 ? 57.961 16.104 5.561 1.00 40.36 93 LYS B CA 1
ATOM 1210 C C . LYS B 1 65 ? 57.870 17.655 5.585 1.00 37.01 93 LYS B C 1
ATOM 1211 O O . LYS B 1 65 ? 58.903 18.305 5.651 1.00 36.58 93 LYS B O 1
ATOM 1217 N N . TYR B 1 66 ? 56.670 18.253 5.533 1.00 35.41 94 TYR B N 1
ATOM 1218 C CA . TYR B 1 66 ? 56.558 19.714 5.399 1.00 32.40 94 TYR B CA 1
ATOM 1219 C C . TYR B 1 66 ? 56.157 20.406 6.689 1.00 32.43 94 TYR B C 1
ATOM 1220 O O . TYR B 1 66 ? 55.297 19.934 7.412 1.00 33.36 94 TYR B O 1
ATOM 1229 N N . VAL B 1 67 ? 56.775 21.554 6.941 1.00 30.58 95 VAL B N 1
ATOM 1230 C CA . VAL B 1 67 ? 56.271 22.505 7.874 1.00 30.72 95 VAL B CA 1
ATOM 1231 C C . VAL B 1 67 ? 55.120 23.222 7.177 1.00 31.69 95 VAL B C 1
ATOM 1232 O O . VAL B 1 67 ? 55.309 23.802 6.145 1.00 31.76 95 VAL B O 1
ATOM 1236 N N . GLU B 1 68 ? 53.938 23.150 7.780 1.00 34.21 96 GLU B N 1
ATOM 1237 C CA . GLU B 1 68 ? 52.709 23.716 7.251 1.00 36.60 96 GLU B CA 1
ATOM 1238 C C . GLU B 1 68 ? 52.489 25.089 7.848 1.00 35.61 96 GLU B C 1
ATOM 1239 O O . GLU B 1 68 ? 52.280 26.054 7.136 1.00 35.38 96 GLU B O 1
ATOM 1245 N N . THR B 1 69 ? 52.495 25.160 9.159 1.00 35.86 97 THR B N 1
ATOM 1246 C CA . THR B 1 69 ? 52.351 26.434 9.842 1.00 35.90 97 THR B CA 1
ATOM 1247 C C . THR B 1 69 ? 52.901 26.327 11.259 1.00 35.88 97 THR B C 1
ATOM 1248 O O . THR B 1 69 ? 53.295 25.254 11.687 1.00 36.54 97 THR B O 1
ATOM 1252 N N . TRP B 1 7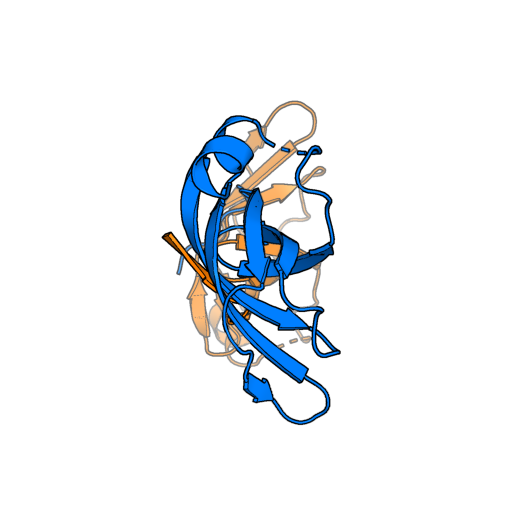0 ? 53.000 27.466 11.932 1.00 35.86 98 TRP B N 1
ATOM 1253 C CA . TRP B 1 70 ? 53.411 27.520 13.330 1.00 35.61 98 TRP B CA 1
ATOM 1254 C C . TRP B 1 70 ? 52.728 28.650 14.086 1.00 37.16 98 TRP B C 1
ATOM 1255 O O . TRP B 1 70 ? 52.130 29.549 13.485 1.00 37.36 98 TRP B O 1
ATOM 1266 N N . GLU B 1 71 ? 52.767 28.552 15.419 1.00 38.08 99 GLU B N 1
ATOM 1267 C CA . GLU B 1 71 ? 52.291 29.604 16.295 1.00 39.29 99 GLU B CA 1
ATOM 1268 C C . GLU B 1 71 ? 53.072 29.561 17.610 1.00 39.55 99 GLU B C 1
ATOM 1269 O O . GLU B 1 71 ? 53.597 28.508 17.994 1.00 38.19 99 GLU B O 1
ATOM 1275 N N . GLU B 1 72 ? 53.157 30.708 18.284 1.00 40.12 100 GLU B N 1
ATOM 1276 C CA . GLU B 1 72 ? 53.741 30.749 19.611 1.00 40.55 100 GLU B CA 1
ATOM 1277 C C . GLU B 1 72 ? 52.782 30.077 20.596 1.00 41.21 100 GLU B C 1
ATOM 1278 O O . GLU B 1 72 ? 51.561 30.174 20.437 1.00 42.82 100 GLU B O 1
ATOM 1284 N N . VAL B 1 73 ? 53.351 29.350 21.561 1.00 40.26 101 VAL B N 1
ATOM 1285 C CA . VAL B 1 73 ? 52.587 28.727 22.650 1.00 41.41 101 VAL B CA 1
ATOM 1286 C C . VAL B 1 73 ? 53.303 28.972 23.953 1.00 41.59 101 VAL B C 1
ATOM 1287 O O . VAL B 1 73 ? 54.518 29.222 23.962 1.00 39.91 101 VAL B O 1
ATOM 1291 N N . LYS B 1 74 ? 52.530 28.985 25.041 1.00 42.62 102 LYS B N 1
ATOM 1292 C CA . LYS B 1 74 ? 53.075 29.054 26.380 1.00 43.76 102 LYS B CA 1
ATOM 1293 C C . LYS B 1 74 ? 53.602 27.680 26.790 1.00 42.69 102 LYS B C 1
ATOM 1294 O O . LYS B 1 74 ? 53.076 26.629 26.345 1.00 42.04 102 LYS B O 1
ATOM 1300 N N . PHE B 1 75 ? 54.628 27.689 27.637 1.00 42.58 103 PHE B N 1
ATOM 1301 C CA . PHE B 1 75 ? 55.229 26.454 28.169 1.00 42.69 103 PHE B CA 1
ATOM 1302 C C . PHE B 1 75 ? 54.156 25.503 28.748 1.00 44.16 103 PHE B C 1
ATOM 1303 O O . PHE B 1 75 ? 54.152 24.315 28.458 1.00 42.88 103 PHE B O 1
ATOM 1311 N N . GLU B 1 76 ? 53.235 26.070 29.525 1.00 46.67 104 GLU B N 1
ATOM 1312 C CA . GLU B 1 76 ? 52.150 25.304 30.169 1.00 49.53 104 GLU B CA 1
ATOM 1313 C C . GLU B 1 76 ? 51.129 24.634 29.241 1.00 49.91 104 GLU B C 1
ATOM 1314 O O . GLU B 1 76 ? 50.452 23.697 29.654 1.00 51.24 104 GLU B O 1
ATOM 1320 N N . ASP B 1 77 ? 51.016 25.131 28.009 1.00 48.86 105 ASP B N 1
ATOM 1321 C CA . ASP B 1 77 ? 50.119 24.571 27.018 1.00 49.74 105 ASP B CA 1
ATOM 1322 C C . ASP B 1 77 ? 50.759 23.454 26.212 1.00 48.40 105 ASP B C 1
ATOM 1323 O O . ASP B 1 77 ? 50.094 22.884 25.360 1.00 48.85 105 ASP B O 1
ATOM 1336 N N . PRO B 1 79 ? 52.452 19.564 25.811 1.00 49.67 107 PRO B N 1
ATOM 1337 C CA . PRO B 1 79 ? 52.294 18.274 26.517 1.00 52.87 107 PRO B CA 1
ATOM 1338 C C . PRO B 1 79 ? 53.415 17.996 27.531 1.00 53.87 107 PRO B C 1
ATOM 1339 O O . PRO B 1 79 ? 54.509 18.581 27.406 1.00 51.78 107 PRO B O 1
ATOM 1343 N N . ASP B 1 80 ? 53.111 17.146 28.534 1.00 57.50 108 ASP B N 1
ATOM 1344 C CA A ASP B 1 80 ? 54.044 16.888 29.631 0.60 58.65 108 ASP B CA 1
ATOM 1345 C CA B ASP B 1 80 ? 54.047 16.801 29.645 0.40 59.13 108 ASP B CA 1
ATOM 1346 C C . ASP B 1 80 ? 55.434 16.421 29.145 1.00 58.65 108 ASP B C 1
ATOM 1347 O O . ASP B 1 80 ? 56.450 16.930 29.623 1.00 57.60 108 ASP B O 1
ATOM 1356 N N . SER B 1 81 ? 55.458 15.490 28.182 1.00 60.28 109 SER B N 1
ATOM 1357 C CA . SER B 1 81 ? 56.704 15.002 27.554 1.00 60.81 109 SER B CA 1
ATOM 1358 C C . SER B 1 81 ? 57.531 16.079 26.857 1.00 57.89 109 SER B C 1
ATOM 1359 O O . SER B 1 81 ? 58.757 15.987 26.832 1.00 59.45 109 SER B O 1
ATOM 1362 N N . VAL B 1 82 ? 56.876 17.077 26.273 1.00 55.46 110 VAL B N 1
ATOM 1363 C CA . VAL B 1 82 ? 57.596 18.202 25.636 1.00 52.54 110 VAL B CA 1
ATOM 1364 C C . VAL B 1 82 ? 58.190 19.136 26.708 1.00 52.89 110 VAL B C 1
ATOM 1365 O O . VAL B 1 82 ? 59.378 19.507 26.642 1.00 52.31 110 VAL B O 1
ATOM 1369 N N . GLN B 1 83 ? 57.378 19.467 27.713 1.00 53.83 111 GLN B N 1
ATOM 1370 C CA . GLN B 1 83 ? 57.840 20.262 28.872 1.00 54.72 111 GLN B CA 1
ATOM 1371 C C . GLN B 1 83 ? 59.093 19.633 29.516 1.00 58.04 111 GLN B C 1
ATOM 1372 O O . GLN B 1 83 ? 60.039 20.344 29.852 1.00 57.68 111 GLN B O 1
ATOM 1378 N N . SER B 1 84 ? 59.115 18.297 29.588 1.00 61.90 112 SER B N 1
ATOM 1379 C CA . SER B 1 84 ? 60.256 17.55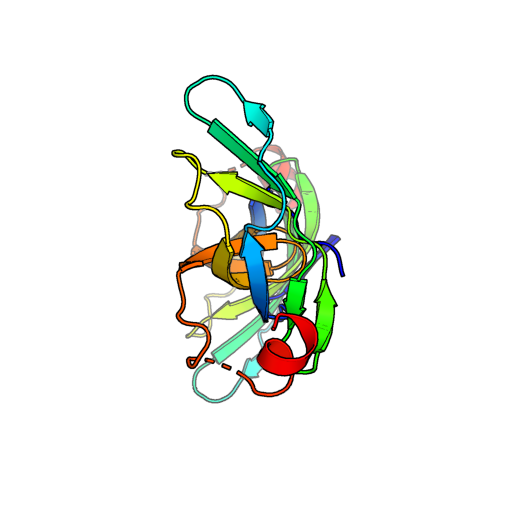2 30.123 1.00 65.93 112 SER B CA 1
ATOM 1380 C C . SER B 1 84 ? 61.536 17.759 29.315 1.00 65.91 112 SER B C 1
ATOM 1381 O O . SER B 1 84 ? 62.573 18.082 29.879 1.00 67.60 112 SER B O 1
ATOM 1384 N N . LYS B 1 85 ? 61.454 17.579 28.003 1.00 65.40 113 LYS B N 1
ATOM 1385 C CA . LYS B 1 85 ? 62.635 17.751 27.138 1.00 65.83 113 LYS B CA 1
ATOM 1386 C C . LYS B 1 85 ? 63.063 19.245 26.947 1.00 64.62 113 LYS B C 1
ATOM 1387 O O . LYS B 1 85 ? 64.269 19.528 26.918 1.00 66.15 113 LYS B O 1
ATOM 1392 N N . LEU B 1 86 ? 62.095 20.178 26.872 1.00 62.82 114 LEU B N 1
ATOM 1393 C CA . LEU B 1 86 ? 62.374 21.624 26.592 1.00 61.48 114 LEU B CA 1
ATOM 1394 C C . LEU B 1 86 ? 62.500 22.580 27.816 1.00 63.74 114 LEU B C 1
ATOM 1395 O O . LEU B 1 86 ? 62.793 23.764 27.620 1.00 63.50 114 LEU B O 1
ATOM 1400 N N . LYS B 1 87 ? 62.276 22.098 29.048 1.00 66.66 115 LYS B N 1
ATOM 1401 C CA . LYS B 1 87 ? 62.437 22.958 30.269 1.00 69.50 115 LYS B CA 1
ATOM 1402 C C . LYS B 1 87 ? 63.829 23.583 30.431 1.00 71.40 115 LYS B C 1
ATOM 1403 O O . LYS B 1 87 ? 64.827 23.070 29.912 1.00 72.64 115 LYS B O 1
#

Secondary structure (DSSP, 8-state):
-EEB----EEEEEEE--S--EEETTTEEEEEEEEE-TT--EEEEEEEESSPPPTT-EEEEEEETTEEEEEEEE-TT--HHHHHHH-/-EEBS---EEEEEEE--S--EEETTTEEEEEEEEEETT--EEEEEEEESSPPPTT-EEEEEEETTEEEEEEEE-TT--HHHHHHH-

InterPro domains:
  IPR006542 Protein of unknown function DUF1093 [PF06486] (33-102)
  IPR006542 Protein of unknown function DUF1093 [PTHR36433] (1-115)
  IPR006542 Protein of unknown function DUF1093 [TIGR01655] (1-114)
  IPR036166 YxeA-like superfamily [G3DSA:2.40.50.480] (29-115)
  IPR036166 YxeA-like superfamily [SSF159121] (29-115)